Protein AF-A0A7S2K8A5-F1 (afdb_monomer_lite)

Organism: NCBI:txid163516

Sequence (108 aa):
PALAADKVVDALADASAPMDSKTLAMVMTCYLNCRQPENAIRVFEAAVGLDANGTSALTNVIIRGKKKGGNFLMSDTAALSQSTGTALLRAHAQLGNYKAAGRVLAAM

Secondary structure (DSSP, 8-state):
-HHHHHHHHHHHHHTTPBPPHHHHHHHHHHHHHTT-HHHHHHHHHHHH-B-TTS---B-----B-SSSS--BPBP-GGG--HHHHHHHHHHHHHTT-HHHHHHHHHH-

Radius of gyration: 12.8 Å; chains: 1; bounding box: 28×32×30 Å

Structure (mmCIF, N/CA/C/O backbone):
data_AF-A0A7S2K8A5-F1
#
_entry.id   AF-A0A7S2K8A5-F1
#
loop_
_atom_site.group_PDB
_atom_site.id
_atom_site.type_symbol
_atom_site.label_atom_id
_atom_site.label_alt_id
_atom_site.label_comp_id
_atom_site.label_asym_id
_atom_site.label_entity_id
_atom_site.label_seq_id
_atom_site.pdbx_PDB_ins_code
_atom_site.Cartn_x
_atom_site.Cartn_y
_atom_site.Cartn_z
_atom_site.occupancy
_atom_site.B_iso_or_equiv
_atom_site.auth_seq_id
_atom_site.auth_comp_id
_atom_site.auth_asym_id
_atom_site.auth_atom_id
_atom_site.pdbx_PDB_model_num
ATOM 1 N N . PRO A 1 1 ? -9.960 -7.265 -9.107 1.00 62.72 1 PRO A N 1
ATOM 2 C CA . PRO A 1 1 ? -9.249 -6.011 -8.746 1.00 62.72 1 PRO A CA 1
ATOM 3 C C . PRO A 1 1 ? -7.984 -6.248 -7.902 1.00 62.72 1 PRO A C 1
ATOM 5 O O . PRO A 1 1 ? -6.917 -5.871 -8.364 1.00 62.72 1 PRO A O 1
ATOM 8 N N . ALA A 1 2 ? -8.061 -6.936 -6.751 1.00 70.31 2 ALA A N 1
ATOM 9 C CA . ALA A 1 2 ? -6.877 -7.286 -5.942 1.00 70.31 2 ALA A CA 1
ATOM 10 C C . ALA A 1 2 ? -5.842 -8.122 -6.716 1.00 70.31 2 ALA A C 1
ATOM 12 O O . ALA A 1 2 ? -4.675 -7.771 -6.754 1.00 70.31 2 ALA A O 1
ATOM 13 N N . LEU A 1 3 ? -6.292 -9.128 -7.475 1.00 76.38 3 LEU A N 1
ATOM 14 C CA . LEU A 1 3 ? -5.396 -9.972 -8.279 1.00 76.38 3 LEU A CA 1
ATOM 15 C C . LEU A 1 3 ? -4.622 -9.206 -9.372 1.00 76.38 3 LEU A C 1
ATOM 17 O O . LEU A 1 3 ? -3.578 -9.656 -9.833 1.00 76.38 3 LEU A O 1
ATOM 21 N N . ALA A 1 4 ? -5.157 -8.071 -9.835 1.00 75.06 4 ALA A N 1
ATOM 22 C CA . ALA A 1 4 ? -4.467 -7.203 -10.787 1.00 75.06 4 ALA A CA 1
ATOM 23 C C . ALA A 1 4 ? -3.425 -6.332 -10.075 1.00 75.06 4 ALA A C 1
ATOM 25 O O . ALA A 1 4 ? -2.326 -6.172 -10.590 1.00 75.06 4 ALA A O 1
ATOM 26 N N . ALA A 1 5 ? -3.750 -5.836 -8.877 1.00 78.00 5 ALA A N 1
ATOM 27 C CA . ALA A 1 5 ? -2.811 -5.134 -8.010 1.00 78.00 5 ALA A CA 1
ATOM 28 C C . ALA A 1 5 ? -1.625 -6.035 -7.626 1.00 78.00 5 ALA A C 1
ATOM 30 O O . ALA A 1 5 ? -0.484 -5.628 -7.816 1.00 78.00 5 ALA A O 1
ATOM 31 N N . ASP A 1 6 ? -1.886 -7.290 -7.241 1.00 80.25 6 ASP A N 1
ATOM 32 C CA . ASP A 1 6 ? -0.842 -8.284 -6.954 1.00 80.25 6 ASP A CA 1
ATOM 33 C C . ASP A 1 6 ? 0.096 -8.479 -8.148 1.00 80.25 6 ASP A C 1
ATOM 35 O O . ASP A 1 6 ? 1.310 -8.489 -7.992 1.00 80.25 6 ASP A O 1
ATOM 39 N N . LYS A 1 7 ? -0.450 -8.580 -9.368 1.00 80.25 7 LYS A N 1
ATOM 40 C CA . LYS A 1 7 ? 0.362 -8.733 -10.584 1.00 80.25 7 LYS A CA 1
ATOM 41 C C . LYS A 1 7 ? 1.208 -7.502 -10.900 1.00 80.25 7 LYS A C 1
ATOM 43 O O . LYS A 1 7 ? 2.306 -7.664 -11.418 1.00 80.25 7 LYS A O 1
ATOM 48 N N . VAL A 1 8 ? 0.707 -6.295 -10.629 1.00 81.06 8 VAL A N 1
ATOM 49 C CA . VAL A 1 8 ? 1.475 -5.052 -10.816 1.00 81.06 8 VAL A CA 1
ATOM 50 C C . VAL A 1 8 ? 2.624 -4.992 -9.815 1.00 81.06 8 VAL A C 1
ATOM 52 O O . VAL A 1 8 ? 3.751 -4.709 -10.210 1.00 81.06 8 VAL A O 1
ATOM 55 N N . VAL A 1 9 ? 2.360 -5.322 -8.550 1.00 80.75 9 VAL A N 1
ATOM 56 C CA . VAL A 1 9 ? 3.391 -5.382 -7.507 1.00 80.75 9 VAL A CA 1
ATOM 57 C C . VAL A 1 9 ? 4.424 -6.464 -7.829 1.00 80.75 9 VAL A C 1
ATOM 59 O O . VAL A 1 9 ? 5.616 -6.178 -7.799 1.00 80.75 9 VAL A O 1
ATOM 62 N N . ASP A 1 10 ? 3.986 -7.665 -8.218 1.00 80.00 10 ASP A N 1
ATOM 63 C CA . ASP A 1 10 ? 4.865 -8.766 -8.632 1.00 80.00 10 ASP A CA 1
ATOM 64 C C . ASP A 1 10 ? 5.735 -8.366 -9.836 1.00 80.00 10 ASP A C 1
ATOM 66 O O . ASP A 1 10 ? 6.928 -8.648 -9.849 1.00 80.00 10 ASP A O 1
ATOM 70 N N . AL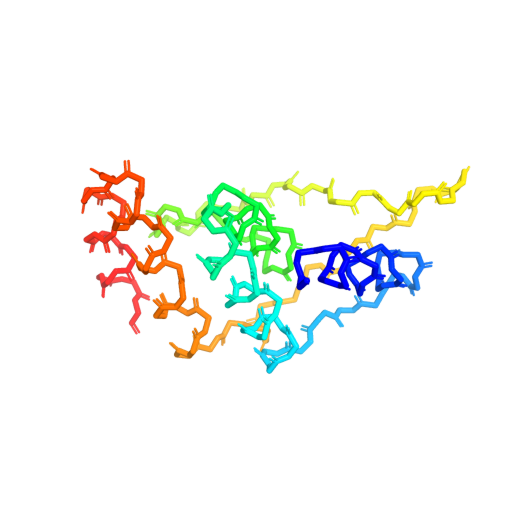A A 1 11 ? 5.162 -7.695 -10.842 1.00 79.62 11 ALA A N 1
ATOM 71 C CA . ALA A 1 11 ? 5.890 -7.274 -12.039 1.00 79.62 11 ALA A CA 1
ATOM 72 C C . ALA A 1 11 ? 6.927 -6.180 -11.744 1.00 79.62 11 ALA A C 1
ATOM 74 O O . ALA A 1 11 ? 8.025 -6.217 -12.297 1.00 79.62 11 ALA A O 1
ATOM 75 N N . LEU A 1 12 ? 6.597 -5.223 -10.872 1.00 78.88 12 LEU A N 1
ATOM 76 C CA . LEU A 1 12 ? 7.521 -4.163 -10.459 1.00 78.88 12 LEU A CA 1
ATOM 77 C C . LEU A 1 12 ? 8.619 -4.696 -9.538 1.00 78.88 12 LEU A C 1
ATOM 79 O O . LEU A 1 12 ? 9.779 -4.318 -9.697 1.00 78.88 12 LEU A O 1
ATOM 83 N N . ALA A 1 13 ? 8.277 -5.630 -8.648 1.00 78.12 13 ALA A N 1
ATOM 84 C CA . ALA A 1 13 ? 9.250 -6.353 -7.843 1.00 78.12 13 ALA A CA 1
ATOM 85 C C . ALA A 1 13 ? 10.179 -7.197 -8.725 1.00 78.12 13 ALA A C 1
ATOM 87 O O . ALA A 1 13 ? 11.385 -7.142 -8.537 1.00 78.12 13 ALA A O 1
ATOM 88 N N . ASP A 1 14 ? 9.658 -7.911 -9.731 1.00 78.06 14 ASP A N 1
ATOM 89 C CA . ASP A 1 14 ? 10.460 -8.673 -10.698 1.00 78.06 14 ASP A CA 1
ATOM 90 C C . ASP A 1 14 ? 11.364 -7.770 -11.557 1.00 78.06 14 ASP A C 1
ATOM 92 O O . ASP A 1 14 ? 12.437 -8.211 -11.974 1.00 78.06 14 ASP A O 1
ATOM 96 N N . ALA A 1 15 ? 10.944 -6.532 -11.833 1.00 76.94 15 ALA A N 1
ATOM 97 C CA . ALA A 1 15 ? 11.719 -5.539 -12.574 1.00 76.94 15 ALA A CA 1
ATOM 98 C C . ALA A 1 15 ? 12.712 -4.752 -11.698 1.00 76.94 15 ALA A C 1
ATOM 100 O O . ALA A 1 15 ? 13.482 -3.962 -12.242 1.00 76.94 15 ALA A O 1
ATOM 101 N N . SER A 1 16 ? 12.696 -4.950 -10.372 1.00 74.31 16 SER A N 1
ATOM 102 C CA . SER A 1 16 ? 13.444 -4.146 -9.392 1.00 74.31 16 SER A CA 1
ATOM 103 C C . SER A 1 16 ? 13.281 -2.636 -9.618 1.00 74.31 16 SER A C 1
ATOM 105 O O . SER A 1 16 ? 14.235 -1.869 -9.489 1.00 74.31 16 SER A O 1
ATOM 107 N N . ALA A 1 17 ? 12.076 -2.214 -10.009 1.00 75.88 17 ALA A N 1
ATOM 108 C CA . ALA A 1 17 ? 11.772 -0.827 -10.340 1.00 75.88 17 ALA A CA 1
ATOM 109 C C . ALA A 1 17 ? 11.040 -0.138 -9.175 1.00 75.88 17 ALA A C 1
ATOM 111 O O . ALA A 1 17 ? 10.218 -0.782 -8.511 1.00 75.88 17 ALA A O 1
ATOM 112 N N . PRO A 1 18 ? 11.302 1.158 -8.924 1.00 77.69 18 PRO A N 1
ATOM 113 C CA . PRO A 1 18 ? 10.537 1.923 -7.951 1.00 77.69 18 PRO A CA 1
ATOM 114 C C . PRO A 1 18 ? 9.100 2.136 -8.441 1.00 77.69 18 PRO A C 1
ATOM 116 O O . PRO A 1 18 ? 8.839 2.248 -9.642 1.00 77.69 18 PRO A O 1
ATOM 119 N N . MET A 1 19 ? 8.158 2.197 -7.500 1.00 81.62 19 MET A N 1
ATOM 120 C CA . MET A 1 19 ? 6.782 2.601 -7.790 1.00 81.62 19 MET A CA 1
ATOM 121 C C . MET A 1 19 ? 6.676 4.120 -7.799 1.00 81.62 19 MET A C 1
ATOM 123 O O . MET A 1 19 ? 7.110 4.778 -6.863 1.00 81.62 19 MET A O 1
ATOM 127 N N . ASP A 1 20 ? 6.022 4.684 -8.809 1.00 85.62 20 ASP A N 1
ATOM 128 C CA . ASP A 1 20 ? 5.605 6.079 -8.756 1.00 85.62 20 ASP A CA 1
ATOM 129 C C . ASP A 1 20 ? 4.368 6.247 -7.858 1.00 85.62 20 ASP A C 1
ATOM 131 O O . ASP A 1 20 ? 3.570 5.325 -7.640 1.00 85.62 20 ASP A O 1
ATOM 135 N N . SER A 1 21 ? 4.174 7.467 -7.363 1.00 83.50 21 SER A N 1
ATOM 136 C CA . SER A 1 21 ? 3.105 7.792 -6.414 1.00 83.50 21 SER A CA 1
ATOM 137 C C . SER A 1 21 ? 1.694 7.516 -6.945 1.00 83.50 21 SER A C 1
ATOM 139 O O . SER A 1 21 ? 0.790 7.177 -6.174 1.00 83.50 21 SER A O 1
ATOM 141 N N . LYS A 1 22 ? 1.480 7.613 -8.265 1.00 86.75 22 LYS A N 1
ATOM 142 C CA . LYS A 1 22 ? 0.178 7.352 -8.888 1.00 86.75 22 LYS A CA 1
ATOM 143 C C . LYS A 1 22 ? -0.116 5.857 -8.949 1.00 86.75 22 LYS A C 1
ATOM 145 O O . LYS A 1 22 ? -1.225 5.447 -8.594 1.00 86.75 22 LYS A O 1
ATOM 150 N N . THR A 1 23 ? 0.865 5.046 -9.341 1.00 86.31 23 THR A N 1
ATOM 151 C CA . THR A 1 23 ? 0.728 3.582 -9.343 1.00 86.31 23 THR A CA 1
ATOM 152 C C . THR A 1 23 ? 0.555 3.045 -7.926 1.00 86.31 23 THR A C 1
ATOM 154 O O . THR A 1 23 ? -0.327 2.216 -7.700 1.00 86.31 23 THR A O 1
ATOM 157 N N . LEU A 1 24 ? 1.303 3.567 -6.946 1.00 86.62 24 LEU A N 1
ATOM 158 C CA . LEU A 1 24 ? 1.147 3.180 -5.541 1.00 86.62 24 LEU A CA 1
ATOM 159 C C . LEU A 1 24 ? -0.262 3.490 -5.018 1.00 86.62 24 LEU A C 1
ATOM 161 O O . LEU A 1 24 ? -0.932 2.605 -4.482 1.00 86.62 24 LEU A O 1
ATOM 165 N N . ALA A 1 25 ? -0.765 4.706 -5.247 1.00 87.50 25 ALA A N 1
ATOM 166 C CA . ALA A 1 25 ? -2.117 5.083 -4.837 1.00 87.50 25 ALA A CA 1
ATOM 167 C C . ALA A 1 25 ? -3.200 4.212 -5.501 1.00 87.50 25 ALA A C 1
ATOM 169 O O . ALA A 1 25 ? -4.177 3.825 -4.850 1.00 87.50 25 ALA A O 1
ATOM 170 N N . MET A 1 26 ? -3.025 3.867 -6.782 1.00 88.81 26 MET A N 1
ATOM 171 C CA . MET A 1 26 ? -3.938 2.978 -7.504 1.00 88.81 26 MET A CA 1
ATOM 172 C C . MET A 1 26 ? -3.955 1.574 -6.888 1.00 88.81 26 MET A C 1
ATOM 174 O O . MET A 1 26 ? -5.029 1.046 -6.596 1.00 88.81 26 MET A O 1
ATOM 178 N N . VAL A 1 27 ? -2.780 0.995 -6.641 1.00 88.44 27 VAL A N 1
ATOM 179 C CA . VAL A 1 27 ? -2.622 -0.340 -6.051 1.00 88.44 27 VAL A CA 1
ATOM 180 C C . VAL A 1 27 ? -3.220 -0.396 -4.642 1.00 88.44 27 VAL A C 1
ATOM 182 O O . VAL A 1 27 ? -4.049 -1.267 -4.366 1.00 88.44 27 VAL A O 1
ATOM 185 N N . MET A 1 28 ? -2.905 0.579 -3.782 1.00 88.25 28 MET A N 1
ATOM 186 C CA . MET A 1 28 ? -3.498 0.689 -2.443 1.00 88.25 28 MET A CA 1
ATOM 187 C C . MET A 1 28 ? -5.027 0.782 -2.514 1.00 88.25 28 MET A C 1
ATOM 189 O O . MET A 1 28 ? -5.732 0.057 -1.814 1.00 88.25 28 MET A O 1
ATOM 193 N N . THR A 1 29 ? -5.564 1.616 -3.409 1.00 88.75 29 THR A N 1
ATOM 194 C CA . THR A 1 29 ? -7.017 1.763 -3.590 1.00 88.75 29 THR A CA 1
ATOM 195 C C . THR A 1 29 ? -7.674 0.458 -4.044 1.00 88.75 29 THR A C 1
ATOM 197 O O . THR A 1 29 ? -8.762 0.117 -3.573 1.00 88.75 29 THR A O 1
ATOM 200 N N . CYS A 1 30 ? -7.023 -0.311 -4.922 1.00 88.38 30 CYS A N 1
ATOM 201 C CA . CYS A 1 30 ? -7.516 -1.621 -5.343 1.00 88.38 30 CYS A CA 1
ATOM 202 C C . CYS A 1 30 ? -7.625 -2.607 -4.172 1.00 88.38 30 CYS A C 1
ATOM 204 O O . CYS A 1 30 ? -8.657 -3.276 -4.058 1.00 88.38 30 CYS A O 1
ATOM 206 N N . TYR A 1 31 ? -6.621 -2.669 -3.291 1.00 87.38 31 TYR A N 1
ATOM 207 C CA . TYR A 1 31 ? -6.667 -3.507 -2.088 1.00 87.38 31 TYR A CA 1
ATOM 208 C C . TYR A 1 31 ? -7.756 -3.061 -1.108 1.00 87.38 31 TYR A C 1
ATOM 210 O O . TYR A 1 31 ? -8.539 -3.887 -0.637 1.00 87.38 31 TYR A O 1
ATOM 218 N N . LEU A 1 32 ? -7.893 -1.753 -0.877 1.00 88.38 32 LEU A N 1
ATOM 219 C CA . LEU A 1 32 ? -8.921 -1.193 0.009 1.00 88.38 32 LEU A CA 1
ATOM 220 C C . LEU A 1 32 ? -10.342 -1.453 -0.491 1.00 88.38 32 LEU A C 1
ATOM 222 O O . LEU A 1 32 ? -11.237 -1.772 0.295 1.00 88.38 32 LEU A O 1
ATOM 226 N N . ASN A 1 33 ? -10.560 -1.363 -1.803 1.00 89.06 33 ASN A N 1
ATOM 227 C CA . ASN A 1 33 ? -11.844 -1.702 -2.415 1.00 89.06 33 ASN A CA 1
ATOM 228 C C . ASN A 1 33 ? -12.146 -3.206 -2.323 1.00 89.06 33 ASN A C 1
ATOM 230 O O . ASN A 1 33 ? -13.312 -3.590 -2.272 1.00 89.06 33 ASN A O 1
ATOM 234 N N . CYS A 1 34 ? -11.116 -4.052 -2.247 1.00 87.81 34 CYS A N 1
ATOM 235 C CA . CYS A 1 34 ? -11.261 -5.487 -2.001 1.00 87.81 34 CYS A CA 1
ATOM 236 C C . CYS A 1 34 ? -11.321 -5.846 -0.506 1.00 87.81 34 CYS A C 1
ATOM 238 O O . CYS A 1 34 ? -11.284 -7.030 -0.185 1.00 87.81 34 CYS A O 1
ATOM 240 N N . ARG A 1 35 ? -11.428 -4.853 0.395 1.00 86.19 35 ARG A N 1
ATOM 241 C CA . ARG A 1 35 ? -11.402 -5.029 1.859 1.00 86.19 35 ARG A CA 1
ATOM 242 C C . ARG A 1 35 ? -10.160 -5.780 2.354 1.00 86.19 35 ARG A C 1
ATOM 244 O O . ARG A 1 35 ? -10.251 -6.587 3.269 1.00 86.19 35 ARG A O 1
ATOM 251 N N . GLN A 1 36 ? -9.011 -5.502 1.743 1.00 87.38 36 GLN A N 1
ATOM 252 C CA . GLN A 1 36 ? -7.704 -6.023 2.151 1.00 87.38 36 GLN A CA 1
ATOM 253 C C . GLN A 1 36 ? -6.792 -4.873 2.616 1.00 87.38 36 GLN A C 1
ATOM 255 O O . GLN A 1 36 ? -5.784 -4.581 1.964 1.00 87.38 36 GLN A O 1
ATOM 260 N N . PRO A 1 37 ? -7.151 -4.152 3.692 1.00 87.62 37 PRO A N 1
ATOM 261 C CA . PRO A 1 37 ? -6.371 -3.015 4.176 1.00 87.62 37 PRO A CA 1
ATOM 262 C C . PRO A 1 37 ? -4.950 -3.402 4.617 1.00 87.62 37 PRO A C 1
ATOM 264 O O . PRO A 1 37 ? -4.032 -2.599 4.467 1.00 87.62 37 PRO A O 1
ATOM 267 N N . GLU A 1 38 ? -4.731 -4.636 5.077 1.00 86.25 38 GLU A N 1
ATOM 268 C CA . GLU A 1 38 ? -3.408 -5.144 5.459 1.00 86.25 38 GLU A CA 1
ATOM 269 C C . GLU A 1 38 ? -2.461 -5.219 4.257 1.00 86.25 38 GLU A C 1
ATOM 271 O O . GLU A 1 38 ? -1.282 -4.883 4.364 1.00 86.25 38 GLU A O 1
ATOM 276 N N . ASN A 1 39 ? -2.977 -5.621 3.091 1.00 85.94 39 ASN A N 1
ATOM 277 C CA . ASN A 1 39 ? -2.189 -5.682 1.860 1.00 85.94 39 ASN A CA 1
ATOM 278 C C . ASN A 1 39 ? -1.860 -4.279 1.340 1.00 85.94 39 ASN A C 1
ATOM 280 O O . ASN A 1 39 ? -0.746 -4.049 0.875 1.00 85.94 39 ASN A O 1
ATOM 284 N N . ALA A 1 40 ? -2.790 -3.327 1.473 1.00 85.94 40 ALA A N 1
ATOM 285 C CA . ALA A 1 40 ? -2.530 -1.929 1.131 1.00 85.94 40 ALA A CA 1
ATOM 286 C C . ALA A 1 40 ? -1.389 -1.342 1.980 1.00 85.94 40 ALA A C 1
ATOM 288 O O . ALA A 1 40 ? -0.510 -0.671 1.442 1.00 85.94 40 ALA A O 1
ATOM 289 N N . ILE A 1 41 ? -1.383 -1.636 3.285 1.00 86.62 41 ILE A N 1
ATOM 290 C CA . ILE A 1 41 ? -0.321 -1.229 4.214 1.00 86.62 41 ILE A CA 1
ATOM 291 C C . ILE A 1 41 ? 1.013 -1.871 3.831 1.00 86.62 41 ILE A C 1
ATOM 293 O O . ILE A 1 41 ? 1.995 -1.162 3.645 1.00 86.62 41 ILE A O 1
ATOM 297 N N . ARG A 1 42 ? 1.040 -3.191 3.620 1.00 84.31 42 ARG A N 1
ATOM 298 C CA . ARG A 1 42 ? 2.270 -3.905 3.246 1.00 84.31 42 ARG A CA 1
ATOM 299 C C . ARG A 1 42 ? 2.903 -3.381 1.962 1.00 84.31 42 ARG A C 1
ATOM 301 O O . ARG A 1 42 ? 4.123 -3.285 1.878 1.00 84.31 42 ARG A O 1
ATOM 308 N N . VAL A 1 43 ? 2.090 -3.060 0.957 1.00 84.88 43 VAL A N 1
ATOM 309 C CA . VAL A 1 43 ? 2.596 -2.525 -0.314 1.00 84.88 43 VAL A CA 1
ATOM 310 C C . VAL A 1 43 ? 3.119 -1.105 -0.152 1.00 84.88 43 VAL A C 1
ATOM 312 O O . VAL A 1 43 ? 4.148 -0.783 -0.735 1.00 84.88 43 VAL A O 1
ATOM 315 N N . PHE A 1 44 ? 2.472 -0.277 0.669 1.00 85.31 44 PHE A N 1
ATOM 316 C CA . PHE A 1 44 ? 3.001 1.040 1.014 1.00 85.31 44 PHE A CA 1
ATOM 317 C C . PHE A 1 44 ? 4.362 0.941 1.709 1.00 85.31 44 PHE A C 1
ATOM 319 O O . PHE A 1 44 ? 5.315 1.589 1.286 1.00 85.31 44 PHE A O 1
ATOM 326 N N . GLU A 1 45 ? 4.468 0.087 2.724 1.00 84.31 45 GLU A N 1
ATOM 327 C CA . GLU A 1 45 ? 5.704 -0.138 3.475 1.00 84.31 45 GLU A CA 1
ATOM 328 C C . GLU A 1 45 ? 6.843 -0.611 2.569 1.00 84.31 45 GLU A C 1
ATOM 330 O O . GLU A 1 45 ? 7.965 -0.127 2.683 1.00 84.31 45 GLU A O 1
ATOM 335 N N . ALA A 1 46 ? 6.547 -1.495 1.615 1.00 81.31 46 ALA A N 1
ATOM 336 C CA . ALA A 1 46 ? 7.529 -1.971 0.649 1.00 81.31 46 ALA A CA 1
ATOM 337 C C . ALA A 1 46 ? 7.916 -0.930 -0.407 1.00 81.31 46 ALA A C 1
ATOM 339 O O . ALA A 1 46 ? 9.070 -0.879 -0.826 1.00 81.31 46 ALA A O 1
ATOM 340 N N . ALA A 1 47 ? 6.960 -0.120 -0.864 1.00 81.19 47 ALA A N 1
ATOM 341 C CA . ALA A 1 47 ? 7.187 0.863 -1.920 1.00 81.19 47 ALA A CA 1
ATOM 342 C C . ALA A 1 47 ? 7.894 2.120 -1.408 1.00 81.19 47 ALA A C 1
ATOM 344 O O . ALA A 1 47 ? 8.680 2.709 -2.138 1.00 81.19 47 ALA A O 1
ATOM 345 N N . VAL A 1 48 ? 7.622 2.527 -0.166 1.00 80.88 48 VAL A N 1
ATOM 346 C CA . VAL A 1 48 ? 8.152 3.765 0.428 1.00 80.88 48 VAL A CA 1
ATOM 347 C C . VAL A 1 48 ? 9.324 3.482 1.374 1.00 80.88 48 VAL A C 1
ATOM 349 O O . VAL A 1 48 ? 10.169 4.349 1.579 1.00 80.88 48 VAL A O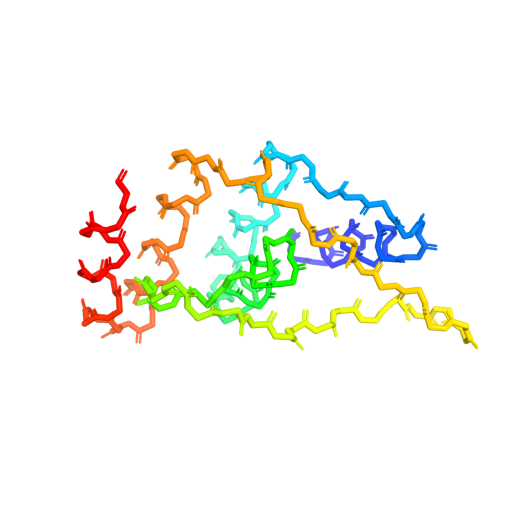 1
ATOM 352 N N . GLY A 1 49 ? 9.409 2.278 1.950 1.00 76.38 49 GLY A N 1
ATOM 353 C CA . GLY A 1 49 ? 10.427 1.928 2.950 1.00 76.38 49 GLY A CA 1
ATOM 354 C C . GLY A 1 49 ? 10.194 2.570 4.324 1.00 76.38 49 GLY A C 1
ATOM 355 O O . GLY A 1 49 ? 11.086 2.567 5.172 1.00 76.38 49 GLY A O 1
ATOM 356 N N . LEU A 1 50 ? 8.999 3.121 4.565 1.00 78.56 50 LEU A N 1
ATOM 357 C CA . LEU A 1 50 ? 8.594 3.740 5.830 1.00 78.56 50 LEU A CA 1
ATOM 358 C C . LEU A 1 50 ? 7.461 2.955 6.485 1.00 78.56 50 LEU A C 1
ATOM 360 O O . LEU A 1 50 ? 6.585 2.430 5.800 1.00 78.56 50 LEU A O 1
ATOM 364 N N . ASP A 1 51 ? 7.471 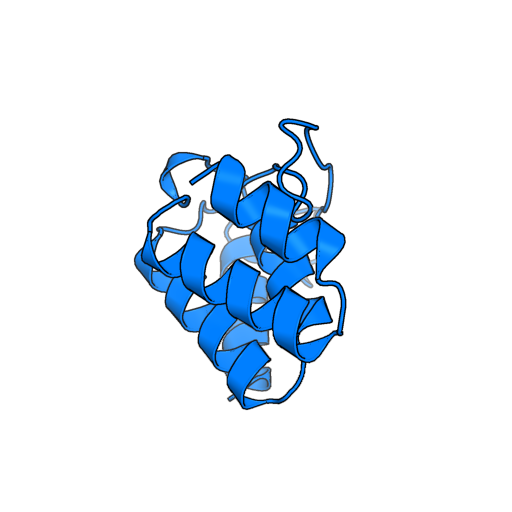2.912 7.815 1.00 78.56 51 ASP A N 1
ATOM 365 C CA . ASP A 1 51 ? 6.411 2.308 8.617 1.00 78.56 51 ASP A CA 1
ATOM 366 C C . ASP A 1 51 ? 5.063 3.005 8.361 1.00 78.56 51 ASP A C 1
ATOM 368 O O . ASP A 1 51 ? 4.919 4.229 8.475 1.00 78.56 51 ASP A O 1
ATOM 372 N N . ALA A 1 52 ? 4.040 2.211 8.040 1.00 75.56 52 ALA A N 1
ATOM 373 C CA . ALA A 1 52 ? 2.697 2.713 7.785 1.00 75.56 52 ALA A CA 1
ATOM 374 C C . ALA A 1 52 ? 2.006 3.279 9.038 1.00 75.56 52 ALA A C 1
ATOM 376 O O . ALA A 1 52 ? 0.901 3.811 8.939 1.00 75.56 52 ALA A O 1
ATOM 377 N N . ASN A 1 53 ? 2.608 3.177 10.223 1.00 72.25 53 ASN A N 1
ATOM 378 C CA . ASN A 1 53 ? 2.047 3.693 11.473 1.00 72.25 53 ASN A CA 1
ATOM 379 C C . ASN A 1 53 ? 2.301 5.192 11.718 1.00 72.25 53 ASN A C 1
ATOM 381 O O . ASN A 1 53 ? 1.960 5.696 12.794 1.00 72.25 53 ASN A O 1
ATOM 385 N N . GLY A 1 54 ? 2.878 5.910 10.746 1.00 62.59 54 GLY A N 1
ATOM 386 C CA . GLY A 1 54 ? 3.167 7.348 10.847 1.00 62.59 54 GLY A CA 1
ATOM 387 C C . GLY A 1 54 ? 4.417 7.664 11.673 1.00 62.59 54 GLY A C 1
ATOM 388 O O . GLY A 1 54 ? 4.639 8.802 12.073 1.00 62.59 54 GLY A O 1
ATOM 389 N N . THR A 1 55 ? 5.224 6.651 11.962 1.00 63.69 55 THR A N 1
ATOM 390 C CA . THR A 1 55 ? 6.557 6.777 12.544 1.00 63.69 55 THR A CA 1
ATOM 391 C C . THR A 1 55 ? 7.574 6.854 11.412 1.00 63.69 55 THR A C 1
ATOM 393 O O . THR A 1 55 ? 7.524 6.046 10.491 1.00 63.69 55 THR A O 1
ATOM 396 N N . SER A 1 56 ? 8.562 7.751 11.495 1.00 63.03 56 SER A N 1
ATOM 397 C CA . SER A 1 56 ? 9.709 7.784 10.561 1.00 63.03 56 SER A CA 1
ATOM 398 C C . SER A 1 56 ? 10.650 6.577 10.719 1.00 63.03 56 SER A C 1
ATOM 400 O O . SER A 1 56 ? 11.834 6.653 10.398 1.00 63.03 56 SER A O 1
ATOM 402 N N . ALA A 1 57 ? 10.147 5.474 11.273 1.00 63.94 57 ALA A N 1
ATOM 403 C CA . ALA A 1 57 ? 10.872 4.230 11.376 1.00 63.94 57 ALA A CA 1
ATOM 404 C C . ALA A 1 57 ? 10.998 3.639 9.970 1.00 63.94 57 ALA A C 1
ATOM 406 O O . ALA A 1 57 ? 10.005 3.444 9.267 1.00 63.94 57 ALA A O 1
ATOM 407 N N . LEU A 1 58 ? 12.238 3.371 9.568 1.00 62.28 58 LEU A N 1
ATOM 408 C CA . LEU A 1 58 ? 12.525 2.624 8.353 1.00 62.28 58 LEU A CA 1
ATOM 409 C C . LEU A 1 58 ? 11.947 1.220 8.510 1.00 62.28 58 LEU A C 1
ATOM 411 O O . LEU A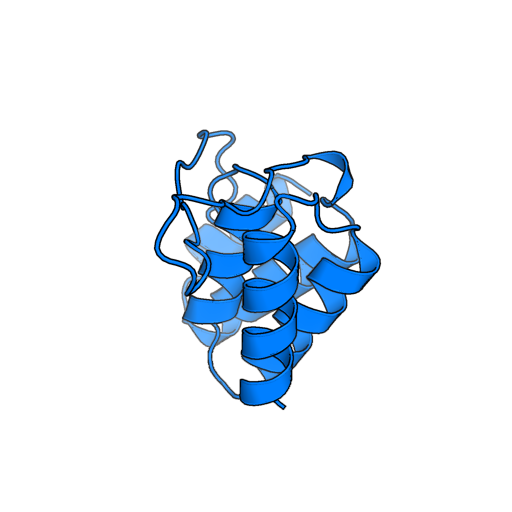 1 58 ? 12.258 0.522 9.480 1.00 62.28 58 LEU A O 1
ATOM 415 N N . THR A 1 59 ? 11.108 0.815 7.564 1.00 64.44 59 THR A N 1
ATOM 416 C CA . THR A 1 59 ? 10.545 -0.530 7.536 1.00 64.44 59 THR A CA 1
ATOM 417 C C . THR A 1 59 ? 11.203 -1.329 6.420 1.00 64.44 59 THR A C 1
ATOM 419 O O . THR A 1 59 ? 11.306 -0.878 5.283 1.00 64.44 59 THR A O 1
ATOM 422 N N . ASN A 1 60 ? 11.660 -2.537 6.746 1.00 58.31 60 ASN A N 1
ATOM 423 C CA . ASN A 1 60 ? 12.255 -3.468 5.785 1.00 58.31 60 ASN A CA 1
ATOM 424 C C . ASN A 1 60 ? 11.198 -4.470 5.299 1.00 58.31 60 ASN A C 1
ATOM 426 O O . ASN A 1 60 ? 11.425 -5.685 5.308 1.00 58.31 60 ASN A O 1
ATOM 430 N N . VAL A 1 61 ? 10.012 -3.985 4.918 1.00 63.03 61 VAL A N 1
ATOM 431 C CA . VAL A 1 61 ? 9.008 -4.847 4.287 1.00 63.03 61 VAL A CA 1
ATOM 432 C C . VAL A 1 61 ? 9.441 -5.086 2.856 1.00 63.03 61 VAL A C 1
ATOM 434 O O . VAL A 1 61 ? 9.325 -4.237 1.985 1.00 63.0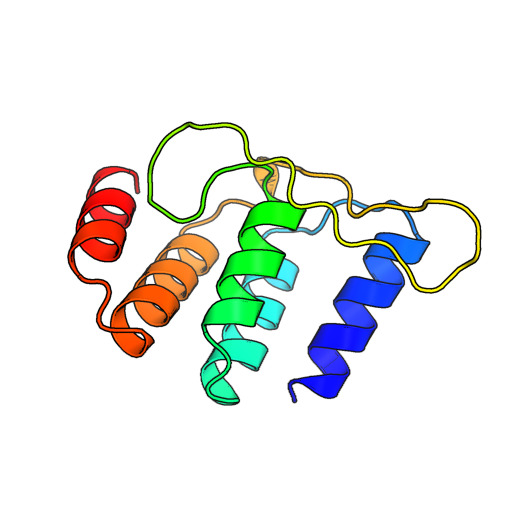3 61 VAL A O 1
ATOM 437 N N . ILE A 1 62 ? 9.978 -6.272 2.620 1.00 62.66 62 ILE A N 1
ATOM 438 C CA . ILE A 1 62 ? 10.506 -6.652 1.321 1.00 62.66 62 ILE A CA 1
ATOM 439 C C . ILE A 1 62 ? 9.454 -7.504 0.614 1.00 62.66 62 ILE A C 1
ATOM 441 O O . ILE A 1 62 ? 9.261 -8.674 0.959 1.00 62.66 62 ILE A O 1
ATOM 445 N N . ILE A 1 63 ? 8.795 -6.942 -0.401 1.00 62.69 63 ILE A N 1
ATOM 446 C CA . ILE A 1 63 ? 7.980 -7.742 -1.319 1.00 62.69 63 ILE A CA 1
ATOM 447 C C . ILE A 1 63 ? 8.917 -8.362 -2.353 1.00 62.69 63 ILE A C 1
ATOM 449 O O . ILE A 1 63 ? 9.518 -7.670 -3.175 1.00 62.69 63 ILE A O 1
ATOM 453 N N . ARG A 1 64 ? 9.077 -9.684 -2.251 1.00 58.16 64 ARG A N 1
ATOM 454 C CA . ARG A 1 64 ? 9.861 -10.498 -3.182 1.00 58.16 64 ARG A CA 1
ATOM 455 C C . ARG A 1 64 ? 9.019 -10.834 -4.401 1.00 58.16 64 ARG A C 1
ATOM 457 O O . ARG A 1 64 ? 7.932 -11.390 -4.246 1.00 58.16 64 ARG A O 1
ATOM 464 N N . GLY A 1 65 ? 9.558 -10.561 -5.586 1.00 56.91 65 GLY A N 1
ATOM 465 C CA . GLY A 1 65 ? 9.003 -11.075 -6.834 1.00 56.91 65 GLY A CA 1
ATOM 466 C C . GLY A 1 65 ? 8.990 -12.610 -6.855 1.00 56.91 65 GLY A C 1
ATOM 467 O O . GLY A 1 65 ? 9.737 -13.275 -6.130 1.00 56.91 65 GLY A O 1
ATOM 468 N N . LYS A 1 66 ? 8.123 -13.202 -7.684 1.00 53.75 66 LYS A N 1
ATOM 469 C CA . LYS A 1 66 ? 7.977 -14.669 -7.792 1.00 53.75 66 LYS A CA 1
ATOM 470 C C . LYS A 1 66 ? 9.153 -15.348 -8.502 1.00 53.75 66 LYS A C 1
ATOM 472 O O . LYS A 1 66 ? 9.235 -16.580 -8.491 1.00 53.75 66 LYS A O 1
ATOM 477 N N . LYS A 1 67 ? 10.066 -14.597 -9.126 1.00 43.75 67 LYS A N 1
ATOM 478 C CA . LYS A 1 67 ? 11.262 -15.167 -9.762 1.00 43.75 67 LYS A CA 1
ATOM 479 C C . LYS A 1 67 ? 12.333 -15.552 -8.732 1.00 43.75 67 LYS A C 1
ATOM 481 O O . LYS A 1 67 ? 12.601 -14.842 -7.774 1.00 43.75 67 LYS A O 1
ATOM 486 N N . LYS A 1 68 ? 12.985 -16.699 -8.966 1.00 42.62 68 LYS A N 1
ATOM 487 C CA . LYS A 1 68 ? 14.020 -17.341 -8.119 1.00 42.62 68 LYS A CA 1
ATOM 488 C C . LYS A 1 68 ? 15.366 -16.584 -7.995 1.00 42.62 68 LYS A C 1
ATOM 490 O O . LYS A 1 68 ? 16.374 -17.187 -7.642 1.00 42.62 68 LYS A O 1
ATOM 495 N N . GLY A 1 69 ? 15.403 -15.283 -8.247 1.00 42.97 69 GLY A N 1
ATOM 496 C CA . GLY A 1 69 ? 16.521 -14.400 -7.913 1.00 42.97 69 GLY A CA 1
ATOM 497 C C . GLY A 1 69 ? 15.911 -13.214 -7.195 1.00 42.97 69 GLY A C 1
ATOM 498 O O . GLY A 1 69 ? 14.929 -12.690 -7.702 1.00 42.97 69 GLY A O 1
ATOM 499 N N . GLY A 1 70 ? 16.391 -12.891 -5.992 1.00 48.81 70 GLY A N 1
ATOM 500 C CA . GLY A 1 70 ? 15.756 -11.947 -5.069 1.00 48.81 70 GLY A 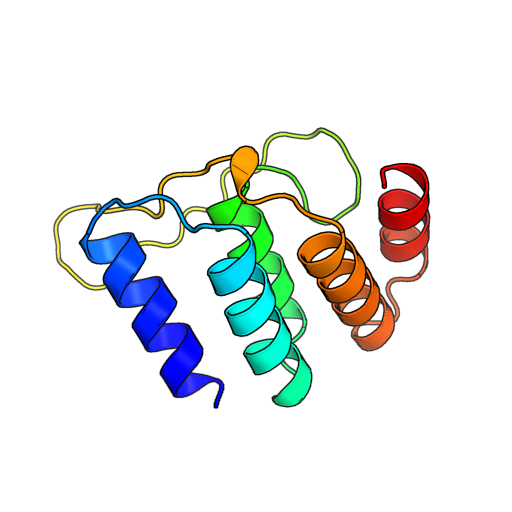CA 1
ATOM 501 C C . GLY A 1 70 ? 15.642 -10.535 -5.633 1.00 48.81 70 GLY A C 1
ATOM 502 O O . GLY A 1 70 ? 16.412 -9.661 -5.260 1.00 48.81 70 GLY A O 1
ATOM 503 N N . ASN A 1 71 ? 14.680 -10.336 -6.524 1.00 55.19 71 ASN A N 1
ATOM 504 C CA . ASN A 1 71 ? 14.271 -9.041 -7.009 1.00 55.19 71 ASN A CA 1
ATOM 505 C C . ASN A 1 71 ? 13.228 -8.520 -6.023 1.00 55.19 71 ASN A C 1
ATOM 507 O O . ASN A 1 71 ? 12.325 -9.243 -5.573 1.00 55.19 71 ASN A O 1
ATOM 511 N N . PHE A 1 72 ? 13.440 -7.281 -5.616 1.00 64.75 72 PHE A N 1
ATOM 512 C CA . PHE A 1 72 ? 12.710 -6.630 -4.550 1.00 64.75 72 PHE A CA 1
ATOM 513 C C . PHE A 1 72 ? 12.151 -5.334 -5.102 1.00 64.75 72 PHE A C 1
ATOM 515 O O . PHE A 1 72 ? 12.782 -4.688 -5.940 1.00 64.75 72 PHE A O 1
ATOM 522 N N . LEU A 1 73 ? 10.980 -4.945 -4.611 1.00 65.25 73 LEU A N 1
ATOM 523 C CA . LEU A 1 73 ? 10.473 -3.611 -4.878 1.00 65.25 73 LEU A CA 1
ATOM 524 C C . LEU A 1 73 ? 11.494 -2.584 -4.362 1.00 65.25 73 LEU A C 1
ATOM 526 O O . LEU A 1 73 ? 11.906 -2.652 -3.202 1.00 65.25 73 LEU A O 1
ATOM 530 N N . MET A 1 74 ? 11.939 -1.678 -5.232 1.00 71.19 74 MET A N 1
ATOM 531 C CA . MET A 1 74 ? 12.863 -0.623 -4.831 1.00 71.19 74 MET A CA 1
ATOM 532 C C . MET A 1 74 ? 12.074 0.417 -4.038 1.00 71.19 74 MET A C 1
ATOM 534 O O . MET A 1 74 ? 11.145 1.023 -4.571 1.00 71.19 74 MET A O 1
ATOM 538 N N . SER A 1 75 ? 12.423 0.588 -2.764 1.00 74.50 75 SER A N 1
ATOM 539 C CA . SER A 1 75 ? 11.793 1.587 -1.906 1.00 74.50 75 SER A CA 1
ATOM 540 C C . SER A 1 75 ? 12.209 2.985 -2.358 1.00 74.50 75 SER A C 1
ATOM 542 O O . SER A 1 75 ? 13.402 3.298 -2.353 1.00 74.50 75 SER A O 1
ATOM 544 N N . ASP A 1 76 ? 11.240 3.816 -2.720 1.00 77.88 76 ASP A N 1
ATOM 545 C CA . ASP A 1 76 ? 11.453 5.204 -3.110 1.00 77.88 76 ASP A CA 1
ATOM 546 C C . ASP A 1 76 ? 10.486 6.115 -2.348 1.00 77.88 76 ASP A C 1
ATOM 548 O O . ASP A 1 76 ? 9.262 5.974 -2.408 1.00 77.88 76 ASP A O 1
ATOM 552 N N . THR A 1 77 ? 11.039 7.088 -1.627 1.00 74.94 77 THR A N 1
ATOM 553 C CA . THR A 1 77 ? 10.251 8.075 -0.887 1.00 74.94 77 THR A CA 1
ATOM 554 C C . THR A 1 77 ? 9.543 9.062 -1.813 1.00 74.94 77 THR A C 1
ATOM 556 O O . THR A 1 77 ? 8.569 9.682 -1.389 1.00 74.94 77 THR A O 1
ATOM 559 N N . ALA A 1 78 ? 9.935 9.161 -3.091 1.00 76.31 78 ALA A N 1
ATOM 560 C CA . ALA A 1 78 ? 9.213 9.939 -4.101 1.00 76.31 78 ALA A CA 1
ATOM 561 C C . ALA A 1 78 ? 7.816 9.368 -4.417 1.00 76.31 78 ALA A C 1
ATOM 563 O O . ALA A 1 78 ? 6.959 10.069 -4.963 1.00 76.31 78 ALA A O 1
ATOM 564 N N . ALA A 1 79 ? 7.556 8.109 -4.045 1.00 73.50 79 ALA A N 1
ATOM 565 C CA . ALA A 1 79 ? 6.236 7.498 -4.142 1.00 73.50 79 ALA A CA 1
ATOM 566 C C . ALA A 1 79 ? 5.245 8.055 -3.102 1.00 73.50 79 ALA A C 1
ATOM 568 O O . ALA A 1 79 ? 4.032 7.896 -3.266 1.00 73.50 79 ALA A O 1
ATOM 569 N N . LEU A 1 80 ? 5.738 8.716 -2.047 1.00 80.12 80 LEU A N 1
ATOM 570 C CA . LEU A 1 80 ? 4.911 9.311 -1.005 1.00 80.12 80 LEU A CA 1
ATOM 571 C C . LEU A 1 80 ? 4.198 10.561 -1.539 1.00 80.12 80 LEU A C 1
ATOM 573 O O . LEU A 1 80 ? 4.814 11.576 -1.853 1.00 80.12 80 LEU A O 1
ATOM 577 N N . SER A 1 81 ? 2.872 10.502 -1.611 1.00 83.44 81 SER A N 1
ATOM 578 C CA . SER A 1 81 ? 2.023 11.628 -1.992 1.00 83.44 81 SER A CA 1
ATOM 579 C C . SER A 1 81 ? 0.792 11.747 -1.091 1.00 83.44 81 SER A C 1
ATOM 581 O O . SER A 1 81 ? 0.450 10.854 -0.309 1.00 83.44 81 SER A O 1
ATOM 583 N N . GLN A 1 82 ? 0.062 12.855 -1.230 1.00 81.88 82 GLN A N 1
ATOM 584 C CA . GLN A 1 82 ? -1.190 13.069 -0.503 1.00 81.88 82 GLN A CA 1
ATOM 585 C C . GLN A 1 82 ? -2.230 11.963 -0.785 1.00 81.88 82 GLN A C 1
ATOM 587 O O . GLN A 1 82 ? -3.000 11.583 0.102 1.00 81.88 82 GLN A O 1
ATOM 592 N N . SER A 1 83 ? -2.248 11.395 -1.998 1.00 83.75 83 SER A N 1
ATOM 593 C CA . SER A 1 83 ? -3.161 10.298 -2.341 1.00 83.75 83 SER A CA 1
ATOM 594 C C . SER A 1 83 ? -2.766 8.978 -1.676 1.00 83.75 83 SER A C 1
ATOM 596 O O . SER A 1 83 ? -3.642 8.235 -1.237 1.00 83.75 83 SER A O 1
ATOM 598 N N . THR A 1 84 ? -1.470 8.690 -1.529 1.00 83.94 84 THR A N 1
ATOM 599 C CA . THR A 1 84 ? -1.017 7.498 -0.795 1.00 83.94 84 THR A CA 1
ATOM 600 C C . THR A 1 84 ? -1.256 7.648 0.707 1.00 83.94 84 THR A C 1
ATOM 602 O O . THR A 1 84 ? -1.694 6.694 1.343 1.00 83.94 84 THR A O 1
ATOM 605 N N . GLY A 1 85 ? -1.077 8.854 1.264 1.00 84.88 85 GLY A N 1
ATOM 606 C CA . GLY A 1 85 ? -1.376 9.148 2.673 1.00 84.88 85 GLY A CA 1
ATOM 607 C C . GLY A 1 85 ? -2.864 8.997 3.015 1.00 84.88 85 GLY A C 1
ATOM 608 O O . GLY A 1 85 ? -3.223 8.329 3.984 1.00 84.88 85 GLY A O 1
ATOM 609 N N . THR A 1 86 ? -3.757 9.519 2.169 1.00 86.75 86 THR A N 1
ATOM 610 C CA . THR A 1 86 ? -5.213 9.332 2.343 1.00 86.75 86 THR A CA 1
ATOM 611 C C . THR A 1 86 ? -5.650 7.874 2.174 1.00 86.75 86 THR A C 1
ATOM 613 O O . THR A 1 86 ? -6.522 7.403 2.910 1.00 86.75 86 THR A O 1
ATOM 616 N N . ALA A 1 87 ? -5.026 7.122 1.260 1.00 86.56 87 ALA A N 1
ATOM 617 C CA . ALA A 1 87 ? -5.254 5.684 1.138 1.00 86.56 87 ALA A CA 1
ATOM 618 C C . ALA A 1 87 ? -4.791 4.926 2.397 1.00 86.56 87 ALA A C 1
ATOM 620 O O . ALA A 1 87 ? -5.510 4.053 2.883 1.00 86.56 87 ALA A O 1
ATOM 621 N N . LEU A 1 88 ? -3.648 5.299 2.977 1.00 86.38 88 LEU A N 1
ATOM 622 C CA . LEU A 1 88 ? -3.145 4.731 4.230 1.00 86.38 88 LEU A CA 1
ATOM 623 C C . LEU A 1 88 ? -4.095 5.007 5.405 1.00 86.38 88 LEU A C 1
ATOM 625 O O . LEU A 1 88 ? -4.426 4.101 6.170 1.00 86.38 88 LEU A O 1
ATOM 629 N N . LEU A 1 89 ? -4.598 6.241 5.509 1.00 86.44 89 LEU A N 1
ATOM 630 C CA . LEU A 1 89 ? -5.593 6.626 6.512 1.00 86.44 89 LEU A CA 1
ATOM 631 C C . LEU A 1 89 ? -6.850 5.755 6.397 1.00 86.44 89 LEU A C 1
ATOM 633 O O . LEU A 1 89 ? -7.363 5.248 7.396 1.00 86.44 89 LEU A O 1
ATOM 637 N N . ARG A 1 90 ? -7.323 5.533 5.165 1.00 86.81 90 ARG A N 1
ATOM 638 C CA . ARG A 1 90 ? -8.467 4.661 4.886 1.00 86.81 90 ARG A CA 1
ATOM 639 C C . ARG A 1 90 ? -8.180 3.203 5.257 1.00 86.81 90 ARG A C 1
ATOM 641 O O . ARG A 1 90 ? -9.081 2.547 5.775 1.00 86.81 90 ARG A O 1
ATOM 648 N N . ALA A 1 91 ? -6.960 2.714 5.038 1.00 87.38 91 ALA A N 1
ATOM 649 C CA . ALA A 1 91 ? -6.540 1.373 5.450 1.00 87.38 91 ALA A CA 1
ATOM 650 C C . ALA A 1 91 ? -6.641 1.195 6.970 1.00 87.38 91 ALA A C 1
ATOM 652 O O . ALA A 1 91 ? -7.295 0.269 7.450 1.00 87.38 91 ALA A O 1
ATOM 653 N N . HIS A 1 92 ? -6.080 2.136 7.731 1.00 85.62 92 HIS A N 1
ATOM 654 C CA . HIS A 1 92 ? -6.135 2.112 9.195 1.00 85.62 92 HIS A CA 1
ATOM 655 C C . HIS A 1 92 ? -7.551 2.282 9.741 1.00 85.62 92 HIS A C 1
ATOM 657 O O . HIS A 1 92 ? -7.914 1.618 10.711 1.00 85.62 92 HIS A O 1
ATOM 663 N N . ALA A 1 93 ? -8.376 3.113 9.100 1.00 86.56 93 ALA A N 1
ATOM 664 C CA . ALA A 1 93 ? -9.784 3.262 9.460 1.00 86.56 93 ALA A CA 1
ATOM 665 C C . ALA A 1 93 ? -10.577 1.960 9.245 1.00 86.56 93 ALA A C 1
ATOM 667 O O . ALA A 1 93 ? -11.400 1.608 10.087 1.00 86.56 93 ALA A O 1
ATOM 668 N N . GLN A 1 94 ? -10.308 1.222 8.160 1.00 87.81 94 GLN A N 1
ATOM 669 C CA . GLN A 1 94 ? -10.925 -0.087 7.904 1.00 87.81 94 GLN A CA 1
ATOM 670 C C . GLN A 1 94 ? -10.480 -1.162 8.905 1.00 87.81 94 GLN A C 1
ATOM 672 O O . GLN A 1 94 ? -11.263 -2.055 9.212 1.00 87.81 94 GLN A O 1
ATOM 677 N N . LEU A 1 95 ? -9.260 -1.053 9.435 1.00 84.75 95 LEU A N 1
ATOM 678 C CA . LEU A 1 95 ? -8.729 -1.932 10.482 1.00 84.75 95 LEU A CA 1
ATOM 679 C C . LEU A 1 95 ? -9.187 -1.557 11.902 1.00 84.75 95 LEU A C 1
ATOM 681 O O . LEU A 1 95 ? -8.913 -2.298 12.840 1.00 84.75 95 LEU A O 1
ATOM 685 N N . GLY A 1 96 ? -9.843 -0.405 12.089 1.00 84.88 96 GLY A N 1
ATOM 686 C CA . GLY A 1 96 ? -10.177 0.124 13.418 1.00 84.88 96 GLY A CA 1
ATOM 687 C C . GLY A 1 96 ? -8.969 0.669 14.198 1.00 84.88 96 GLY A C 1
ATOM 688 O O . GLY A 1 96 ? -9.070 0.965 15.389 1.00 84.88 96 GLY A O 1
ATOM 689 N N . ASN A 1 97 ? -7.819 0.845 13.540 1.00 82.56 97 ASN A N 1
ATOM 690 C CA . ASN A 1 97 ? -6.570 1.298 14.152 1.00 82.56 97 ASN A CA 1
ATOM 691 C C . ASN A 1 97 ? -6.467 2.831 14.163 1.00 82.56 97 ASN A C 1
ATOM 693 O O . ASN A 1 97 ? -5.596 3.438 13.538 1.00 82.56 97 ASN A O 1
ATOM 697 N N . TYR A 1 98 ? -7.344 3.481 14.932 1.00 80.44 98 TYR A N 1
ATOM 698 C CA . TYR A 1 98 ? -7.439 4.947 14.984 1.00 80.44 98 TYR A CA 1
ATOM 699 C C . TYR A 1 98 ? -6.179 5.642 15.524 1.00 80.44 98 TYR A C 1
ATOM 701 O O . TYR A 1 98 ? -5.895 6.778 15.152 1.00 80.44 98 TYR A O 1
ATOM 709 N N . LYS A 1 99 ? -5.385 4.966 16.368 1.00 80.94 99 LYS A N 1
ATOM 710 C CA . LYS A 1 99 ? -4.113 5.511 16.876 1.00 80.94 99 LYS A CA 1
ATOM 711 C C . LYS A 1 99 ? -3.067 5.659 15.771 1.00 80.94 99 LYS A C 1
ATOM 713 O O . LYS A 1 99 ? -2.389 6.680 15.719 1.00 80.94 99 LYS A O 1
ATOM 718 N N . ALA A 1 100 ? -2.948 4.658 14.899 1.00 76.31 100 ALA A N 1
ATOM 719 C CA . ALA A 1 100 ? -2.052 4.715 13.749 1.00 76.31 100 ALA A CA 1
ATOM 720 C C . ALA A 1 100 ? -2.565 5.733 12.723 1.00 76.31 100 ALA A C 1
ATOM 722 O O . ALA A 1 100 ? -1.801 6.583 12.281 1.00 76.31 100 ALA A O 1
ATOM 723 N N . ALA A 1 101 ? -3.877 5.751 12.454 1.00 78.25 101 ALA A N 1
ATOM 724 C CA . ALA A 1 101 ? -4.494 6.758 11.587 1.00 78.25 101 ALA A CA 1
ATOM 725 C C . ALA A 1 101 ? -4.218 8.199 12.059 1.00 78.25 101 ALA A C 1
ATOM 727 O O . ALA A 1 101 ? -3.863 9.052 11.252 1.00 78.25 101 ALA A O 1
ATOM 728 N N . GLY A 1 102 ? -4.328 8.471 13.365 1.00 77.31 102 GLY A N 1
ATOM 729 C CA . GLY A 1 102 ? -4.036 9.792 13.927 1.00 77.31 102 GLY A CA 1
ATOM 730 C C . GLY A 1 102 ? -2.567 10.200 13.795 1.00 77.31 102 GLY A C 1
ATOM 731 O O . GLY A 1 102 ? -2.279 11.361 13.525 1.00 77.31 102 GLY A O 1
ATOM 732 N N . ARG A 1 103 ? -1.631 9.253 13.930 1.00 77.56 103 ARG A N 1
ATOM 733 C CA . ARG A 1 103 ? -0.197 9.514 13.720 1.00 77.56 103 ARG A CA 1
ATOM 734 C C . ARG A 1 103 ? 0.130 9.787 12.260 1.00 77.56 103 ARG A C 1
ATOM 736 O O . ARG A 1 103 ? 0.859 10.724 11.977 1.00 77.56 103 ARG A O 1
ATOM 743 N N . VAL A 1 104 ? -0.446 9.007 11.350 1.00 77.44 104 VAL A N 1
ATOM 744 C CA . VAL A 1 104 ? -0.316 9.220 9.903 1.00 77.44 104 VAL A CA 1
ATOM 745 C C . VAL A 1 104 ? -0.856 10.595 9.519 1.00 77.44 104 VAL A C 1
ATOM 747 O O . VAL A 1 104 ? -0.204 11.307 8.770 1.00 77.44 104 VAL A O 1
ATOM 750 N N . LEU A 1 105 ? -2.000 11.000 10.081 1.00 75.06 105 LEU A N 1
ATOM 751 C CA . LEU A 1 105 ? -2.559 12.333 9.863 1.00 75.06 105 LEU A CA 1
ATOM 752 C C . LEU A 1 105 ? -1.656 13.450 10.409 1.00 75.06 105 LEU A C 1
ATOM 754 O O . LEU A 1 105 ? -1.576 14.503 9.798 1.00 75.06 105 LEU A O 1
ATOM 758 N N . ALA A 1 106 ? -0.984 13.228 11.541 1.00 76.69 106 ALA A N 1
ATOM 759 C CA . ALA A 1 106 ? -0.033 14.188 12.106 1.00 76.69 106 ALA A CA 1
ATOM 760 C C . ALA A 1 106 ? 1.301 14.259 11.337 1.00 76.69 106 ALA A C 1
ATOM 762 O O . ALA A 1 106 ? 2.047 15.217 11.516 1.00 76.69 106 ALA A O 1
ATOM 763 N N . ALA A 1 107 ? 1.613 13.238 10.535 1.00 70.38 107 ALA A N 1
ATOM 764 C CA . ALA A 1 107 ? 2.833 13.138 9.736 1.00 70.38 107 ALA A CA 1
ATOM 765 C C . ALA A 1 107 ? 2.642 13.543 8.260 1.00 70.38 107 ALA A C 1
ATOM 767 O O . ALA A 1 107 ? 3.633 13.627 7.534 1.00 70.38 107 ALA A O 1
ATOM 768 N N . MET A 1 108 ? 1.394 13.749 7.817 1.00 67.19 108 MET A N 1
ATOM 769 C CA . MET A 1 108 ? 1.041 14.313 6.505 1.00 67.19 108 MET A CA 1
ATOM 770 C C . MET A 1 108 ? 1.180 15.833 6.494 1.00 67.19 108 MET A C 1
ATOM 772 O O . MET A 1 108 ? 1.563 16.349 5.422 1.00 67.19 108 MET A O 1
#

pLDDT: mean 77.06, std 10.9, range [42.62, 89.06]

Foldseek 3Di:
DLVVLVVVQLVLLVVLHADALVNLLVSLVVCVVVLNLVVNQLSLCQRAQAHLLLDNDRHPSWDAHPDPPGRTHHHDNNSDDPSSLVSSLSSCVSVVNVNSSVSSVVND